Protein AF-A0A835WXF6-F1 (afdb_monomer)

Secondary structure (DSSP, 8-state):
---TTT-SSEEEEETTTTEEEEE-TTS-EEEE--SSHHHHHHHHHHHHHHHHHTT-----

Foldseek 3Di:
DDDCVVPQWDWDADPVVGWIWTAHPVRDIDIDDDPDPVSSVVVVVVVVVVCVVVVVDDDD

Sequence (60 aa):
MYEPEQFPGLIHRMLDPKTVILLFSSGKLVCTGAKKEPDVYRSVNNLHALLEEKKLMIYD

Structure (mmCIF, N/CA/C/O backbone):
data_AF-A0A835WXF6-F1
#
_entry.id   AF-A0A835WXF6-F1
#
loop_
_atom_site.group_PDB
_atom_site.id
_atom_site.type_symbol
_atom_site.label_atom_id
_atom_site.label_alt_id
_atom_site.label_comp_id
_atom_site.label_asym_id
_atom_site.label_entity_id
_atom_site.label_seq_id
_atom_site.pdbx_PDB_ins_code
_atom_site.Cartn_x
_atom_site.Cartn_y
_atom_site.Cartn_z
_atom_site.occupancy
_atom_site.B_iso_or_equiv
_atom_site.auth_seq_id
_atom_site.auth_comp_id
_atom_site.auth_asym_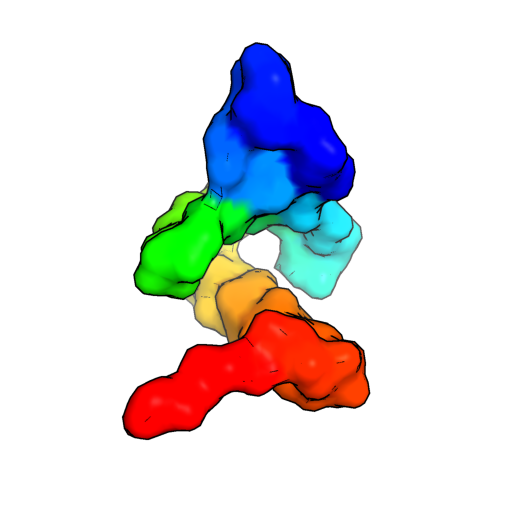id
_atom_site.auth_atom_id
_atom_site.pdbx_PDB_model_num
ATOM 1 N N . MET A 1 1 ? 4.684 5.217 7.309 1.00 94.56 1 MET A N 1
ATOM 2 C CA . MET A 1 1 ? 4.390 6.451 8.069 1.00 94.56 1 MET A CA 1
ATOM 3 C C . MET A 1 1 ? 2.890 6.553 8.191 1.00 94.56 1 MET A C 1
ATOM 5 O O . MET A 1 1 ? 2.217 6.348 7.185 1.00 94.56 1 MET A O 1
ATOM 9 N N . TYR A 1 2 ? 2.389 6.804 9.391 1.00 96.19 2 TYR A N 1
ATOM 10 C CA . TYR A 1 2 ? 0.965 6.962 9.637 1.00 96.19 2 TYR A CA 1
ATOM 11 C C . TYR A 1 2 ? 0.787 8.032 10.709 1.00 96.19 2 TYR A C 1
ATOM 13 O O . TYR A 1 2 ? 1.024 7.770 11.879 1.00 96.19 2 TYR A O 1
ATOM 21 N N . GLU A 1 3 ? 0.434 9.232 10.261 1.00 96.69 3 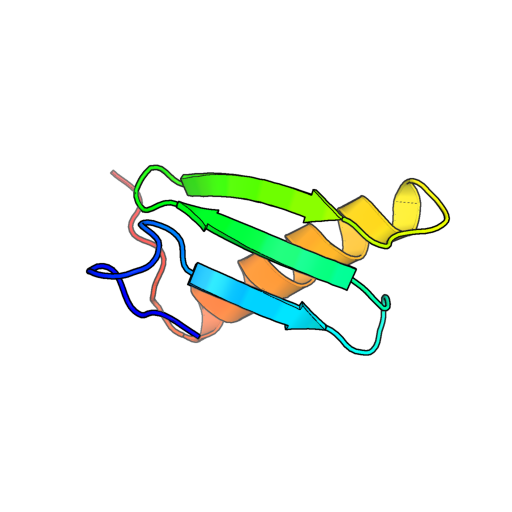GLU A N 1
ATOM 22 C CA . GLU A 1 3 ? 0.187 10.410 11.093 1.00 96.69 3 GLU A CA 1
ATOM 23 C C . GLU A 1 3 ? -1.204 10.934 10.704 1.00 96.69 3 GLU A C 1
ATOM 25 O O . GLU A 1 3 ? -1.300 11.831 9.863 1.00 96.69 3 GLU A O 1
ATOM 30 N N . PRO A 1 4 ? -2.296 10.324 11.208 1.00 95.12 4 PRO A N 1
ATOM 31 C CA . PRO A 1 4 ? -3.659 10.579 10.727 1.00 95.12 4 PRO A CA 1
ATOM 32 C C . PRO A 1 4 ? -4.108 12.036 10.882 1.00 95.12 4 PRO A C 1
ATOM 34 O O . PRO A 1 4 ? -4.931 12.502 10.099 1.00 95.12 4 PRO A O 1
ATOM 37 N N . GLU A 1 5 ? -3.535 12.770 11.841 1.00 96.94 5 GLU A N 1
ATOM 38 C CA . GLU A 1 5 ? -3.766 14.210 12.016 1.00 96.94 5 GLU A CA 1
ATOM 39 C C . GLU A 1 5 ? -3.194 15.053 10.862 1.00 96.94 5 GLU A C 1
ATOM 41 O O . GLU A 1 5 ? -3.679 16.150 10.600 1.00 96.94 5 GLU A O 1
ATOM 46 N N . GLN A 1 6 ? -2.172 14.548 10.164 1.00 97.12 6 GLN A N 1
ATOM 47 C CA . GLN A 1 6 ? -1.513 15.220 9.038 1.00 97.12 6 GLN A CA 1
ATOM 48 C C . GLN A 1 6 ? -1.984 14.674 7.685 1.00 97.12 6 GLN A C 1
ATOM 50 O O . GLN A 1 6 ? -2.129 15.423 6.719 1.00 97.12 6 GLN A O 1
ATOM 55 N N . PHE A 1 7 ? -2.211 13.362 7.591 1.00 97.12 7 PHE A N 1
ATOM 56 C CA . PHE A 1 7 ? -2.692 12.700 6.384 1.00 97.12 7 PHE A CA 1
ATOM 57 C C . PHE A 1 7 ? -3.490 11.433 6.738 1.00 97.12 7 PHE A C 1
ATOM 59 O O . PHE A 1 7 ? -2.965 10.566 7.436 1.00 97.12 7 PHE A O 1
ATOM 66 N N . PRO A 1 8 ? -4.717 11.254 6.212 1.00 96.06 8 PRO A N 1
ATOM 67 C CA . PRO A 1 8 ? -5.617 10.174 6.634 1.00 96.06 8 PRO A CA 1
ATOM 68 C C . PRO A 1 8 ? -5.208 8.763 6.171 1.00 96.06 8 PRO A C 1
ATOM 70 O O . PRO A 1 8 ? -5.869 7.791 6.533 1.00 96.06 8 PRO A O 1
ATOM 73 N N . GLY A 1 9 ? -4.172 8.627 5.339 1.00 97.25 9 GLY A N 1
ATOM 74 C CA . GLY A 1 9 ? -3.696 7.340 4.830 1.00 97.25 9 GLY A CA 1
ATOM 75 C C . GLY A 1 9 ? -2.336 6.927 5.394 1.00 97.25 9 GLY A C 1
ATOM 76 O O . GLY A 1 9 ? -1.527 7.744 5.829 1.00 97.25 9 GLY A O 1
ATOM 77 N N . LEU A 1 10 ? -2.038 5.634 5.330 1.00 97.75 10 LEU A N 1
ATOM 78 C CA . LEU A 1 10 ? -0.704 5.106 5.581 1.00 97.75 10 LEU A CA 1
ATOM 79 C C . LEU A 1 10 ? 0.158 5.255 4.324 1.00 97.75 10 LEU A C 1
ATOM 81 O O . LEU A 1 10 ? -0.231 4.843 3.235 1.00 97.75 10 LEU A O 1
ATOM 85 N N . ILE A 1 11 ? 1.361 5.803 4.486 1.00 98.38 11 ILE A N 1
ATOM 86 C CA . ILE A 1 11 ? 2.363 5.902 3.420 1.00 98.38 11 ILE A CA 1
ATOM 87 C C . ILE A 1 11 ? 3.358 4.747 3.573 1.00 98.38 11 ILE A C 1
ATOM 89 O O . ILE A 1 11 ? 4.130 4.708 4.542 1.00 98.38 11 I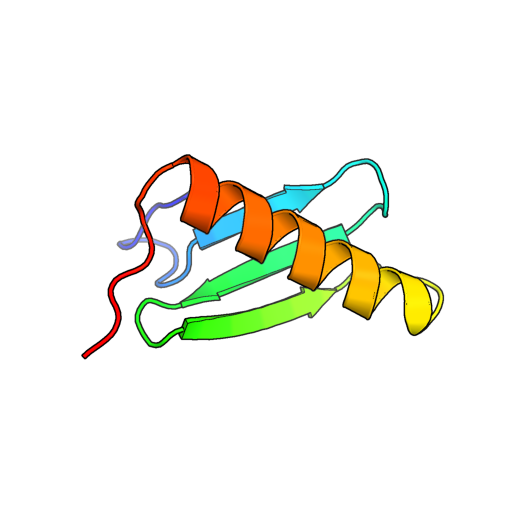LE A O 1
ATOM 93 N N . HIS A 1 12 ? 3.367 3.834 2.602 1.00 98.00 12 HIS A N 1
ATOM 94 C CA . HIS A 1 12 ? 4.293 2.708 2.499 1.00 98.00 12 HIS A CA 1
ATOM 95 C C . HIS A 1 12 ? 5.247 2.912 1.317 1.00 98.00 12 HIS A C 1
ATOM 97 O O . HIS A 1 12 ? 4.810 3.169 0.200 1.00 98.00 12 HIS A O 1
ATOM 103 N N . ARG A 1 13 ? 6.559 2.824 1.547 1.00 98.19 13 ARG A N 1
ATOM 104 C CA . ARG A 1 13 ? 7.582 2.990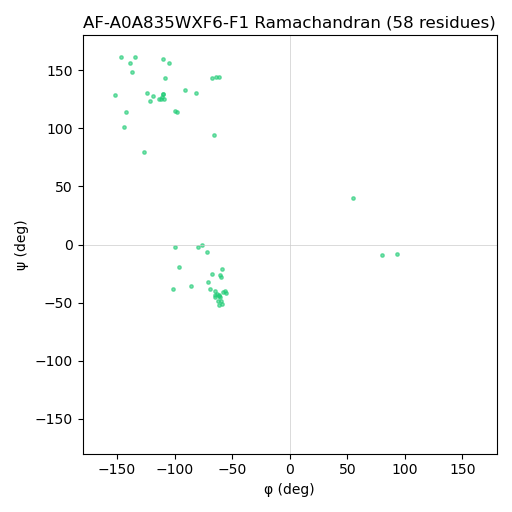 0.503 1.00 98.19 13 ARG A CA 1
ATOM 105 C C . ARG A 1 13 ? 8.287 1.659 0.289 1.00 98.19 13 ARG A C 1
ATOM 107 O O . ARG A 1 13 ? 8.834 1.116 1.244 1.00 98.19 13 ARG A O 1
ATOM 114 N N . MET A 1 14 ? 8.309 1.179 -0.948 1.00 97.19 14 MET A N 1
ATOM 115 C CA . MET A 1 14 ? 9.009 -0.042 -1.342 1.00 97.19 14 MET A CA 1
ATOM 116 C C . MET A 1 14 ? 10.243 0.287 -2.174 1.00 97.19 14 MET A C 1
ATOM 118 O O . MET A 1 14 ? 10.243 1.232 -2.968 1.00 97.19 14 MET A O 1
ATOM 122 N N . LEU A 1 15 ? 11.303 -0.495 -1.971 1.00 96.62 15 LEU A N 1
ATOM 123 C CA . LEU A 1 15 ? 12.560 -0.361 -2.708 1.00 96.62 15 LEU A CA 1
ATOM 124 C C . LEU A 1 15 ? 12.532 -1.139 -4.029 1.00 96.62 15 LEU A C 1
ATOM 126 O O . LEU A 1 15 ? 13.059 -0.645 -5.024 1.00 96.62 15 LEU A O 1
ATOM 130 N N . ASP A 1 16 ? 11.875 -2.301 -4.049 1.00 94.62 16 ASP A N 1
ATOM 131 C CA . ASP A 1 16 ? 11.696 -3.132 -5.239 1.00 94.62 16 ASP A CA 1
ATOM 132 C C . ASP A 1 16 ? 10.295 -3.784 -5.261 1.00 94.62 16 ASP A C 1
ATOM 134 O O . ASP A 1 16 ? 9.995 -4.610 -4.397 1.00 94.62 16 ASP A O 1
ATOM 138 N N . PRO A 1 17 ? 9.419 -3.426 -6.220 1.00 96.69 17 PRO A N 1
ATOM 139 C CA . PRO A 1 17 ? 9.564 -2.312 -7.158 1.00 96.69 17 PRO A CA 1
ATOM 140 C C . PRO A 1 17 ? 9.648 -0.963 -6.429 1.00 96.69 17 PRO A C 1
ATOM 142 O O . PRO A 1 17 ? 8.947 -0.741 -5.437 1.00 96.69 17 PRO A O 1
ATOM 145 N N . LYS A 1 18 ? 10.463 -0.028 -6.941 1.00 98.19 18 LYS A N 1
ATOM 146 C CA . LYS A 1 18 ? 10.597 1.316 -6.356 1.00 98.19 18 LYS A CA 1
ATOM 147 C C . LYS A 1 18 ? 9.286 2.093 -6.487 1.00 98.19 18 LYS A C 1
ATOM 149 O O . LYS A 1 18 ? 9.030 2.724 -7.509 1.00 98.19 18 LYS A O 1
ATOM 154 N N . THR A 1 19 ? 8.464 2.047 -5.447 1.00 98.50 19 THR A N 1
ATOM 155 C CA . THR A 1 19 ? 7.089 2.559 -5.456 1.00 98.50 19 THR A CA 1
ATOM 156 C C . THR A 1 19 ? 6.693 3.118 -4.097 1.00 98.50 19 THR A C 1
ATOM 158 O O .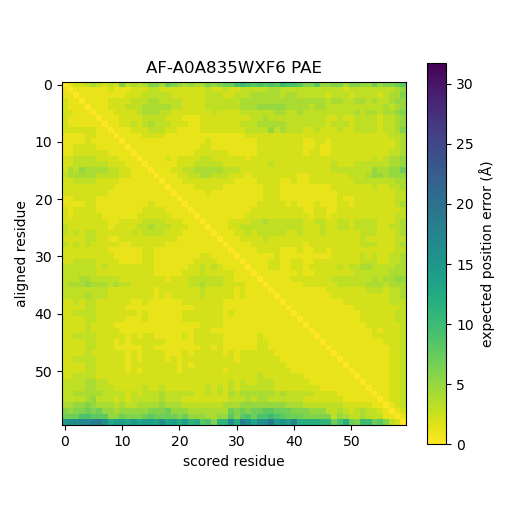 THR A 1 19 ? 7.315 2.837 -3.069 1.00 98.50 19 THR A O 1
ATOM 161 N N . VAL A 1 20 ? 5.647 3.938 -4.094 1.00 98.62 20 VAL A N 1
ATOM 162 C CA . VAL A 1 20 ? 4.990 4.428 -2.883 1.00 98.62 20 VAL A CA 1
ATOM 163 C C . VAL A 1 20 ? 3.516 4.062 -2.962 1.00 98.62 20 VAL A C 1
ATOM 165 O O . VAL A 1 20 ? 2.870 4.326 -3.975 1.00 98.62 20 VAL A O 1
ATOM 168 N N . ILE A 1 21 ? 2.995 3.466 -1.894 1.00 98.50 21 ILE A N 1
ATOM 169 C CA . ILE A 1 21 ? 1.578 3.169 -1.728 1.00 98.50 21 ILE A CA 1
ATOM 170 C C . ILE A 1 21 ? 1.002 4.081 -0.646 1.00 98.50 21 ILE A C 1
ATOM 172 O O . ILE A 1 21 ? 1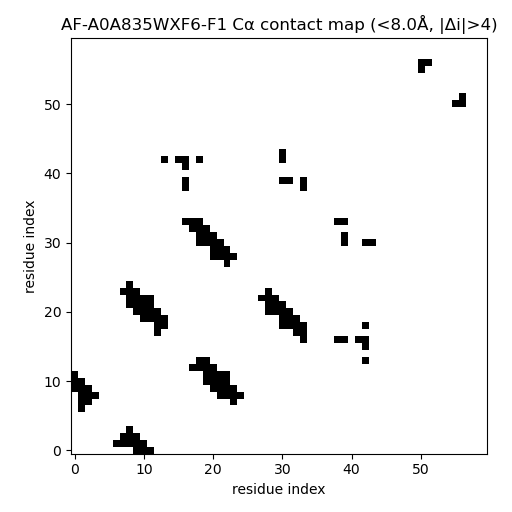.556 4.184 0.450 1.00 98.50 21 ILE A O 1
ATOM 176 N N . LEU A 1 22 ? -0.113 4.731 -0.968 1.00 98.50 22 LEU A N 1
ATOM 177 C CA . LEU A 1 22 ? -0.997 5.389 -0.012 1.00 98.50 22 LEU A CA 1
ATOM 178 C C . LEU A 1 22 ? -2.168 4.439 0.249 1.00 98.50 22 LEU A C 1
ATOM 180 O O . LEU A 1 22 ? -2.921 4.148 -0.679 1.00 98.50 22 LEU A O 1
ATOM 184 N N . LEU A 1 23 ? -2.300 3.937 1.472 1.00 98.00 23 LEU A N 1
ATOM 185 C CA . LEU A 1 23 ? -3.347 2.996 1.875 1.00 98.00 23 LEU A CA 1
ATOM 186 C C . LEU A 1 23 ? -4.340 3.689 2.812 1.00 98.00 23 LEU A C 1
ATOM 188 O O . LEU A 1 23 ? -3.932 4.297 3.799 1.00 98.00 23 LEU A O 1
ATOM 192 N N . PHE A 1 24 ? -5.634 3.582 2.527 1.00 96.56 24 PHE A N 1
ATOM 193 C CA . PHE A 1 24 ? -6.699 4.158 3.349 1.00 96.56 24 PHE A CA 1
ATOM 194 C C . PHE A 1 24 ? -7.411 3.070 4.161 1.00 96.56 24 PHE A C 1
ATOM 196 O O . PHE A 1 2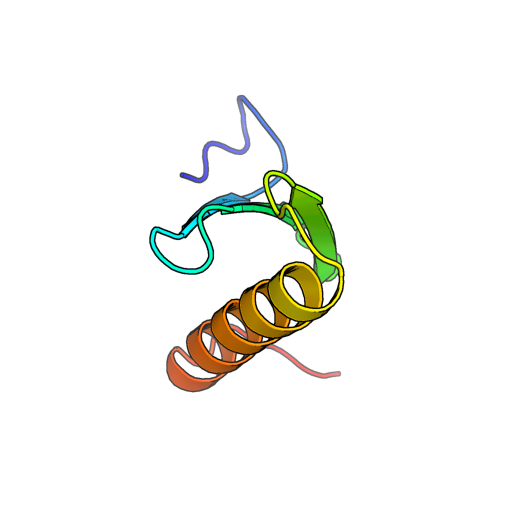4 ? -7.454 1.913 3.748 1.00 96.56 24 PHE A O 1
ATOM 203 N N . SER A 1 25 ? -8.037 3.446 5.280 1.00 93.25 25 SER A N 1
ATOM 204 C CA . SER A 1 25 ? -8.766 2.519 6.168 1.00 93.25 25 SER A CA 1
ATOM 205 C C . SER A 1 25 ? -9.913 1.762 5.487 1.00 93.25 25 SER A C 1
ATOM 207 O O . SER A 1 25 ? -10.298 0.695 5.942 1.00 93.25 25 SER A O 1
ATOM 209 N N . SER A 1 26 ? -10.428 2.281 4.369 1.00 93.69 26 SER A N 1
ATOM 210 C CA . SER A 1 26 ? -11.441 1.614 3.537 1.00 93.69 26 SER A CA 1
ATOM 211 C C . SER A 1 26 ? -10.897 0.477 2.659 1.00 93.69 26 SER A C 1
ATOM 213 O O . SER A 1 26 ? -11.647 -0.083 1.866 1.00 93.69 26 SER A O 1
ATOM 215 N N . GLY A 1 27 ? -9.590 0.196 2.699 1.00 93.44 27 GLY A N 1
ATOM 216 C CA . GLY A 1 27 ? -8.922 -0.757 1.805 1.00 93.44 27 GLY A CA 1
ATOM 217 C C . GLY A 1 27 ? -8.590 -0.194 0.417 1.00 93.44 27 GLY A C 1
ATOM 218 O O . GLY A 1 27 ? -7.838 -0.809 -0.337 1.00 93.44 27 GLY A O 1
ATOM 219 N N . LYS A 1 28 ? -9.083 1.006 0.072 1.00 96.12 28 LYS A N 1
ATOM 220 C CA . LYS A 1 28 ? -8.659 1.716 -1.144 1.00 96.12 28 LYS A CA 1
ATOM 221 C C . LYS A 1 28 ? -7.178 2.075 -1.056 1.00 96.12 28 LYS A C 1
ATOM 223 O O . LYS A 1 28 ? -6.683 2.458 0.005 1.00 96.12 28 LYS A O 1
ATOM 228 N N . LEU A 1 29 ? -6.491 2.021 -2.194 1.00 98.06 29 LEU A N 1
ATOM 229 C CA . LEU A 1 29 ? -5.075 2.357 -2.286 1.00 98.06 29 LEU A CA 1
ATOM 230 C C . LEU A 1 29 ? -4.750 3.162 -3.544 1.00 98.06 29 LEU A C 1
ATOM 232 O O . LEU A 1 29 ? -5.443 3.074 -4.556 1.00 98.06 29 LEU A O 1
ATOM 236 N N . VAL A 1 30 ? -3.657 3.918 -3.477 1.00 98.31 30 VAL A N 1
ATOM 237 C CA . VAL A 1 30 ? -2.997 4.545 -4.628 1.00 98.31 30 VAL A CA 1
ATOM 238 C C . VAL A 1 30 ? -1.565 4.033 -4.673 1.00 98.31 30 VAL A C 1
ATOM 240 O O . VAL A 1 30 ? -0.832 4.203 -3.703 1.00 98.31 30 VAL A O 1
ATOM 243 N N . CYS A 1 31 ? -1.152 3.435 -5.790 1.00 98.31 31 CYS A N 1
ATOM 244 C CA . CYS A 1 31 ? 0.227 3.004 -6.021 1.00 98.31 31 CYS A CA 1
ATOM 245 C C . CYS A 1 31 ? 0.882 3.909 -7.072 1.00 98.31 31 CYS A C 1
ATOM 247 O O . CYS A 1 31 ? 0.357 4.064 -8.172 1.00 98.31 31 CYS A O 1
ATOM 249 N N . THR A 1 32 ? 2.031 4.504 -6.745 1.00 98.00 32 THR A N 1
ATOM 250 C CA . THR A 1 32 ? 2.764 5.420 -7.633 1.00 98.00 32 THR A CA 1
ATOM 251 C C . THR A 1 32 ? 4.264 5.116 -7.674 1.00 98.00 32 THR A C 1
ATOM 253 O O . THR A 1 32 ? 4.805 4.441 -6.798 1.00 98.00 32 THR A O 1
ATOM 256 N N . GLY A 1 33 ? 4.949 5.616 -8.706 1.00 97.50 33 GLY A N 1
ATOM 257 C CA . GLY A 1 33 ? 6.395 5.465 -8.919 1.00 97.50 33 GLY A CA 1
ATOM 258 C C . GLY A 1 33 ? 6.809 4.270 -9.786 1.00 97.50 33 GLY A C 1
ATOM 259 O O . GLY A 1 33 ? 7.969 4.188 -10.187 1.00 97.50 33 GLY A O 1
ATOM 260 N N . ALA A 1 34 ? 5.873 3.381 -10.125 1.00 98.06 34 ALA A N 1
ATOM 261 C CA . ALA A 1 34 ? 6.120 2.266 -11.032 1.00 98.06 34 ALA A CA 1
ATOM 262 C C . ALA A 1 34 ? 6.384 2.772 -12.460 1.00 98.06 34 ALA A C 1
ATOM 264 O O . ALA A 1 34 ? 5.756 3.727 -12.915 1.00 98.06 34 ALA A O 1
ATOM 265 N N . LYS A 1 35 ? 7.301 2.115 -13.183 1.00 97.44 35 LYS A N 1
ATOM 266 C CA . LYS A 1 35 ? 7.606 2.440 -14.592 1.00 97.44 35 LYS A CA 1
ATOM 267 C C . LYS A 1 35 ? 6.858 1.560 -15.588 1.00 97.44 35 LYS A C 1
ATOM 269 O O . LYS A 1 35 ? 6.782 1.900 -16.764 1.00 97.44 35 LYS A O 1
ATOM 274 N N . LYS A 1 36 ? 6.372 0.408 -15.132 1.00 97.88 36 LYS A N 1
ATOM 275 C CA . LYS A 1 36 ? 5.640 -0.566 -15.932 1.00 97.88 36 LYS A CA 1
ATOM 276 C C . LYS A 1 36 ? 4.446 -1.062 -15.131 1.00 97.88 36 LYS A C 1
ATOM 278 O O . LYS A 1 36 ? 4.522 -1.185 -13.912 1.00 97.88 36 LYS A O 1
A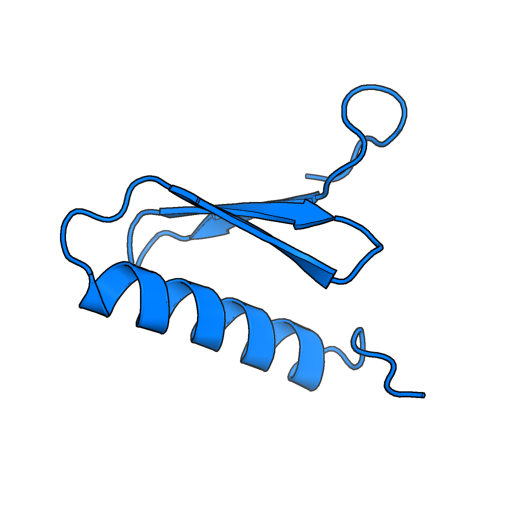TOM 283 N N . GLU A 1 37 ? 3.374 -1.398 -15.827 1.00 98.00 37 GLU A N 1
ATOM 284 C CA . GLU A 1 37 ? 2.157 -1.935 -15.220 1.00 98.00 37 GLU A CA 1
ATOM 285 C C . GLU A 1 37 ? 2.400 -3.193 -14.352 1.00 98.00 37 GLU A C 1
ATOM 287 O O . GLU A 1 37 ? 1.905 -3.226 -13.225 1.00 98.00 37 GLU A O 1
ATOM 292 N N . PRO A 1 38 ? 3.250 -4.172 -14.746 1.00 98.50 38 PRO A N 1
ATOM 293 C CA . PRO A 1 38 ? 3.557 -5.329 -13.898 1.00 98.50 38 PRO A CA 1
ATOM 294 C C . PRO A 1 38 ? 4.184 -4.978 -12.543 1.00 98.50 38 PRO A C 1
ATOM 296 O O . PRO A 1 38 ? 4.011 -5.717 -11.574 1.00 98.50 38 PRO A O 1
ATOM 299 N N . ASP A 1 39 ? 4.898 -3.853 -12.448 1.00 98.31 39 ASP A N 1
ATOM 300 C CA . ASP A 1 39 ? 5.466 -3.401 -11.178 1.00 98.31 39 ASP A CA 1
ATOM 301 C C . ASP A 1 39 ? 4.367 -2.906 -10.229 1.00 98.31 39 ASP A C 1
ATOM 303 O O . ASP A 1 39 ? 4.479 -3.113 -9.027 1.00 98.31 39 ASP A O 1
ATOM 307 N N . VAL A 1 40 ? 3.276 -2.326 -10.744 1.00 98.38 40 VAL A N 1
ATOM 308 C CA . VAL A 1 40 ? 2.116 -1.941 -9.920 1.00 98.38 40 VAL A CA 1
ATOM 309 C C . VAL A 1 40 ? 1.501 -3.180 -9.276 1.00 98.38 40 VAL A C 1
ATOM 311 O O . VAL A 1 40 ? 1.309 -3.207 -8.061 1.00 98.38 40 VAL A O 1
ATOM 314 N N . TYR A 1 41 ? 1.259 -4.228 -10.066 1.00 98.44 41 TYR A N 1
ATOM 315 C CA . TYR A 1 41 ? 0.713 -5.486 -9.555 1.00 98.44 41 TYR A CA 1
ATOM 316 C C . TYR A 1 41 ? 1.640 -6.140 -8.526 1.00 98.44 41 TYR A C 1
ATOM 318 O O . TYR A 1 41 ? 1.178 -6.546 -7.461 1.00 98.44 41 TYR A O 1
ATOM 326 N N . ARG A 1 42 ? 2.956 -6.186 -8.792 1.00 98.38 42 ARG A N 1
ATOM 327 C CA . ARG A 1 42 ? 3.942 -6.723 -7.838 1.00 98.38 42 ARG A CA 1
ATOM 328 C C . ARG A 1 42 ? 3.934 -5.935 -6.526 1.00 98.38 42 ARG A C 1
ATOM 330 O O . ARG A 1 42 ? 3.887 -6.535 -5.460 1.00 98.38 42 ARG A O 1
ATOM 337 N N . SER A 1 43 ? 3.909 -4.607 -6.602 1.00 98.44 43 SER A N 1
ATOM 338 C CA . SER A 1 43 ? 3.832 -3.721 -5.440 1.00 98.44 43 SER A CA 1
ATOM 339 C C . SER A 1 43 ? 2.580 -3.960 -4.592 1.00 98.44 43 SER A C 1
ATOM 341 O O . SER A 1 43 ? 2.678 -4.104 -3.374 1.00 98.44 43 SER A O 1
ATOM 343 N N . VAL A 1 44 ? 1.404 -4.023 -5.220 1.00 98.19 44 VAL A N 1
ATOM 344 C CA . VAL A 1 44 ? 0.138 -4.245 -4.504 1.00 98.19 44 VAL A CA 1
ATOM 345 C C . VAL A 1 44 ? 0.105 -5.634 -3.862 1.00 98.19 44 VAL A C 1
ATOM 347 O O . VAL A 1 44 ? -0.248 -5.743 -2.690 1.00 98.19 44 VAL A O 1
ATOM 350 N N . ASN A 1 45 ? 0.546 -6.672 -4.576 1.00 98.12 45 ASN A N 1
ATOM 351 C CA . ASN A 1 45 ? 0.594 -8.038 -4.047 1.00 98.12 45 ASN A CA 1
ATOM 352 C C . ASN A 1 45 ? 1.589 -8.181 -2.887 1.00 98.12 45 ASN A C 1
ATOM 354 O O . ASN A 1 45 ? 1.273 -8.836 -1.897 1.00 98.12 45 ASN A O 1
ATOM 358 N N . ASN A 1 46 ? 2.756 -7.534 -2.963 1.00 98.06 46 ASN A N 1
ATOM 359 C CA . ASN A 1 46 ? 3.725 -7.521 -1.864 1.00 98.06 46 ASN A CA 1
ATOM 360 C C . ASN A 1 46 ? 3.132 -6.879 -0.602 1.00 98.06 46 ASN A C 1
ATOM 362 O O . ASN A 1 46 ? 3.311 -7.402 0.497 1.00 98.06 46 ASN A O 1
ATOM 366 N N . LEU A 1 47 ? 2.414 -5.759 -0.753 1.00 97.94 47 LEU A N 1
ATOM 367 C CA . LEU A 1 47 ? 1.740 -5.112 0.371 1.00 97.94 47 LEU A CA 1
ATOM 368 C C . LEU A 1 47 ? 0.627 -5.997 0.942 1.00 97.94 47 LEU A C 1
ATOM 370 O O . LEU A 1 47 ? 0.539 -6.133 2.158 1.00 97.94 47 LEU A O 1
ATOM 374 N N . HIS A 1 48 ? -0.201 -6.604 0.089 1.00 97.12 48 HIS A N 1
ATOM 375 C CA . HIS A 1 48 ? -1.269 -7.510 0.521 1.00 97.12 48 HIS A CA 1
ATOM 376 C C . HIS A 1 48 ? -0.711 -8.693 1.322 1.00 97.12 48 HIS A C 1
ATOM 378 O O . HIS A 1 48 ? -1.118 -8.891 2.464 1.00 97.12 48 HIS A O 1
ATOM 384 N N . ALA A 1 49 ? 0.301 -9.387 0.791 1.00 97.75 49 ALA A N 1
ATOM 385 C CA . ALA A 1 49 ? 0.959 -10.500 1.473 1.00 97.75 49 ALA A CA 1
ATOM 386 C C . ALA A 1 49 ? 1.560 -10.087 2.829 1.00 97.75 49 ALA A C 1
ATOM 388 O O . ALA A 1 49 ? 1.422 -10.810 3.813 1.00 97.75 49 ALA A O 1
ATOM 389 N N . LEU A 1 50 ? 2.177 -8.903 2.905 1.00 97.19 50 LEU A N 1
ATOM 390 C CA . LEU A 1 50 ? 2.722 -8.362 4.152 1.00 97.19 50 LEU A CA 1
ATOM 391 C C . LEU A 1 50 ? 1.631 -8.096 5.201 1.00 97.19 50 LEU A C 1
ATOM 393 O O . LEU A 1 50 ? 1.841 -8.347 6.389 1.00 97.19 50 LEU A O 1
ATOM 397 N N . LEU A 1 51 ? 0.490 -7.539 4.788 1.00 96.69 51 LEU A N 1
ATOM 398 C CA . LEU A 1 51 ? -0.625 -7.251 5.692 1.00 96.69 51 LEU A CA 1
ATOM 399 C C . LEU A 1 51 ? -1.295 -8.540 6.187 1.00 96.69 51 LEU A C 1
ATOM 401 O O . LEU A 1 51 ? -1.632 -8.622 7.369 1.00 96.69 51 LEU A O 1
ATOM 405 N N . GLU A 1 52 ? -1.425 -9.546 5.320 1.00 96.56 52 GLU A N 1
ATOM 406 C CA . GLU A 1 52 ? -1.884 -10.898 5.668 1.00 96.56 52 GLU A CA 1
ATOM 407 C C . GLU A 1 52 ? -0.962 -11.579 6.679 1.00 96.56 52 GLU A C 1
ATOM 409 O O . GLU A 1 52 ? -1.408 -12.011 7.742 1.00 96.56 52 GLU A O 1
ATOM 414 N N . GLU A 1 53 ? 0.346 -11.615 6.404 1.00 97.75 53 GLU A N 1
ATOM 415 C CA . GLU A 1 53 ? 1.348 -12.208 7.299 1.00 97.75 53 GLU A CA 1
ATOM 416 C C . GLU A 1 53 ? 1.293 -11.571 8.695 1.00 97.75 53 GLU A C 1
ATOM 418 O O . GLU A 1 53 ? 1.373 -12.250 9.722 1.00 97.75 53 GLU A O 1
ATOM 423 N N . LYS A 1 54 ? 1.102 -10.249 8.738 1.00 97.12 54 LYS A N 1
ATOM 424 C CA . LYS A 1 54 ? 0.984 -9.483 9.982 1.00 97.12 54 LYS A CA 1
ATOM 425 C C . LYS A 1 54 ? -0.395 -9.562 10.633 1.00 97.12 54 LYS A C 1
ATOM 427 O O . LYS A 1 54 ? -0.554 -8.998 11.714 1.00 97.12 54 LYS A O 1
ATOM 432 N N . LYS A 1 55 ? -1.362 -10.250 10.018 1.00 96.25 55 LYS A N 1
ATOM 433 C CA . LYS A 1 55 ? -2.752 -10.361 10.489 1.00 96.25 55 LYS A CA 1
ATOM 434 C C . LYS A 1 55 ? -3.403 -8.993 10.711 1.00 96.25 55 LYS A C 1
ATOM 436 O O . LYS A 1 55 ? -4.099 -8.773 11.697 1.00 96.25 55 LYS A O 1
ATOM 441 N N . LEU A 1 56 ? -3.120 -8.058 9.805 1.00 94.88 56 LEU A N 1
ATOM 442 C CA . LEU A 1 56 ? -3.674 -6.699 9.809 1.00 94.88 56 LEU A CA 1
ATOM 443 C C . LEU A 1 56 ? -4.850 -6.547 8.836 1.00 94.88 56 LEU A C 1
ATOM 445 O O . LEU A 1 56 ? -5.432 -5.469 8.748 1.00 94.88 56 LEU A O 1
ATOM 449 N N . MET A 1 57 ? -5.186 -7.613 8.108 1.00 92.38 57 MET A N 1
ATOM 450 C CA . MET A 1 57 ? -6.362 -7.688 7.250 1.00 92.38 57 MET A CA 1
ATOM 451 C C . MET A 1 57 ? -7.540 -8.243 8.049 1.00 92.38 57 MET A C 1
ATOM 453 O O . MET A 1 57 ? -7.407 -9.251 8.743 1.00 92.38 57 MET A O 1
ATOM 457 N N . ILE A 1 58 ? -8.689 -7.581 7.939 1.00 89.69 58 ILE A N 1
ATOM 458 C CA . ILE A 1 58 ? -9.965 -8.039 8.488 1.00 89.69 58 ILE A CA 1
ATOM 459 C C . ILE A 1 58 ? -10.903 -8.207 7.300 1.00 89.69 58 ILE A C 1
ATOM 461 O O . ILE A 1 58 ? -11.036 -7.294 6.484 1.00 89.69 58 ILE A O 1
ATOM 465 N N . TYR A 1 59 ? -11.507 -9.385 7.203 1.00 85.50 59 TYR A N 1
ATOM 466 C CA . TYR A 1 59 ? -12.515 -9.713 6.207 1.00 85.50 59 TYR A CA 1
ATOM 467 C C . TYR A 1 59 ? -13.842 -9.890 6.938 1.00 85.50 59 TYR A C 1
ATOM 469 O O . TYR A 1 59 ? -13.892 -10.654 7.905 1.00 85.50 59 TYR A O 1
ATOM 477 N N . ASP A 1 60 ? -14.860 -9.151 6.500 1.00 72.75 60 ASP A N 1
ATOM 478 C CA . ASP A 1 60 ? -16.248 -9.345 6.935 1.00 72.75 60 ASP A CA 1
ATOM 479 C C . ASP A 1 60 ? -16.865 -10.587 6.270 1.00 72.75 60 ASP A C 1
ATOM 481 O O . ASP A 1 60 ? -16.535 -10.859 5.088 1.00 72.75 60 ASP A O 1
#

pLDDT: mean 96.4, std 3.82, range [72.75, 98.62]

Solvent-accessible surface area (backbone atoms only — not comparable to full-atom values): 3631 Å² total; per-residue (Å²): 90,73,51,62,94,83,39,79,40,36,46,46,78,42,80,82,52,50,29,41,35,41,40,36,94,86,73,53,70,47,80,44,70,56,93,47,72,71,40,48,54,52,44,52,50,53,52,51,52,52,34,52,76,68,64,73,65,82,82,135

Mean predicted aligned error: 2.32 Å

Radius of gyration: 11.74 Å; Cα contacts (8 Å, |Δi|>4): 72; chains: 1; bounding box: 29×27×28 Å

Nearest PDB structures (foldseek):
  1ais-assembly1_A  TM=9.891E-01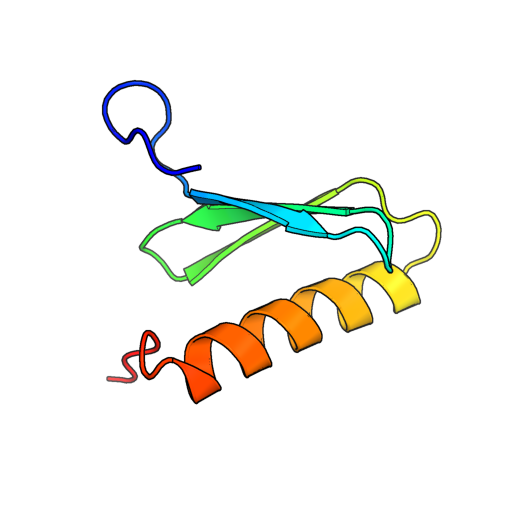  e=1.229E-04  Pyrococcus woesei
  4b0a-assembly1_A  TM=9.440E-01  e=3.909E-04  Saccharomyces cerevisiae
  1c9b-assembly1_B  TM=9.361E-01  e=4.169E-04  Homo sapiens
  1vok-assembly5_A  TM=9.473E-01  e=7.930E-04  Arabidopsis thaliana
  1mp9-assembly1_B  TM=1.003E+00  e=2.690E-03  Sulfolobus acidocaldarius